Protein AF-A0A9E1U679-F1 (afdb_monomer_lite)

Radius of gyration: 12.37 Å; chains: 1; bounding box: 27×22×28 Å

Secondary structure (DSSP, 8-state):
----TT---------SS-EEEEEE--STTTTTTT-EEEEEE-

pLDDT: mean 94.92, std 4.32, range [71.31, 97.94]

Sequence (42 aa):
MQLKPGEEHELVWQFNNQGSFEYACLQPGHYEAGMLGGVSVQ

Foldseek 3Di:
DDADVPDDDDDDDDDPDFDKDKDADPDPPRVVVPRMDIDGGD

Structure (mmCIF, N/CA/C/O backbone):
data_AF-A0A9E1U679-F1
#
_entry.id   AF-A0A9E1U679-F1
#
loop_
_atom_site.group_PDB
_atom_site.id
_atom_site.type_symbol
_atom_site.label_atom_id
_atom_site.label_alt_id
_atom_site.label_comp_id
_atom_site.label_asym_id
_atom_site.label_entity_id
_atom_site.label_seq_id
_atom_site.pdbx_PDB_ins_code
_atom_site.Cartn_x
_atom_site.Cartn_y
_atom_site.Cartn_z
_atom_site.occupancy
_atom_site.B_iso_or_equiv
_atom_site.auth_seq_id
_atom_site.auth_comp_id
_atom_site.auth_asym_id
_atom_site.auth_atom_id
_atom_site.pdbx_PDB_model_num
ATOM 1 N N . MET A 1 1 ? 8.687 -5.737 0.908 1.00 71.31 1 MET A N 1
ATOM 2 C CA . MET A 1 1 ? 8.745 -6.990 0.127 1.00 71.31 1 MET A CA 1
ATOM 3 C C . MET A 1 1 ? 9.226 -6.638 -1.270 1.00 71.31 1 MET A C 1
ATOM 5 O O . MET A 1 1 ? 8.789 -5.620 -1.789 1.00 71.31 1 MET A O 1
ATOM 9 N N . GLN A 1 2 ? 10.163 -7.394 -1.835 1.00 86.31 2 GLN A N 1
ATOM 10 C CA . GLN A 1 2 ? 10.574 -7.236 -3.232 1.00 86.31 2 GLN A CA 1
ATOM 11 C C . GLN A 1 2 ? 10.107 -8.478 -3.985 1.00 86.31 2 GLN A C 1
ATOM 13 O O . GLN A 1 2 ? 10.305 -9.579 -3.482 1.00 86.31 2 GLN A O 1
ATOM 18 N N . LEU A 1 3 ? 9.481 -8.289 -5.143 1.00 91.94 3 LEU A N 1
ATOM 19 C CA . LEU A 1 3 ? 8.974 -9.364 -5.993 1.00 91.94 3 LEU A CA 1
ATOM 20 C C . LEU A 1 3 ? 9.725 -9.341 -7.318 1.00 91.94 3 LEU A C 1
ATOM 22 O O . LEU A 1 3 ? 9.963 -8.265 -7.877 1.00 91.94 3 LEU A O 1
ATOM 26 N N . LYS A 1 4 ? 10.088 -10.513 -7.836 1.00 93.81 4 LYS A N 1
ATOM 27 C CA . LYS A 1 4 ? 10.522 -10.645 -9.229 1.00 93.81 4 LYS A CA 1
ATOM 28 C C . LYS A 1 4 ? 9.307 -10.579 -10.167 1.00 93.81 4 LYS A C 1
ATOM 30 O O . LYS A 1 4 ? 8.184 -10.847 -9.742 1.00 93.81 4 LYS A O 1
ATOM 35 N N . PRO A 1 5 ? 9.499 -10.257 -11.459 1.00 93.31 5 PRO A N 1
ATOM 36 C CA . PRO A 1 5 ? 8.418 -10.339 -12.437 1.00 93.31 5 PRO A CA 1
ATOM 37 C C . PRO A 1 5 ? 7.789 -11.740 -12.466 1.00 93.31 5 PRO A C 1
ATOM 39 O O . PRO A 1 5 ? 8.499 -12.730 -12.638 1.00 93.31 5 PRO A O 1
ATOM 42 N N . GLY A 1 6 ? 6.465 -11.809 -12.302 1.00 95.62 6 GLY A N 1
ATOM 43 C CA . GLY A 1 6 ? 5.703 -13.064 -12.264 1.00 95.62 6 GLY A CA 1
ATOM 44 C C . GLY A 1 6 ? 5.717 -13.797 -10.917 1.00 95.62 6 GLY A C 1
ATOM 45 O O . GLY A 1 6 ? 5.198 -14.905 -10.841 1.00 95.62 6 GLY A O 1
ATOM 46 N N . GLU A 1 7 ? 6.311 -13.214 -9.873 1.00 96.38 7 GLU A N 1
ATOM 47 C CA . GLU A 1 7 ? 6.303 -13.767 -8.517 1.00 96.38 7 GLU A CA 1
ATOM 48 C C . GLU A 1 7 ? 5.094 -13.258 -7.716 1.00 96.38 7 GLU A C 1
ATOM 50 O O . GLU A 1 7 ? 4.765 -12.072 -7.763 1.00 96.38 7 GLU A O 1
ATOM 55 N N . GLU A 1 8 ? 4.468 -14.148 -6.943 1.00 95.19 8 GLU A N 1
ATOM 56 C CA . GLU A 1 8 ? 3.321 -13.852 -6.078 1.00 95.19 8 GLU A CA 1
ATOM 57 C C . GLU A 1 8 ? 3.636 -14.233 -4.626 1.00 95.19 8 GLU A C 1
ATOM 59 O O . GLU A 1 8 ? 4.253 -15.267 -4.369 1.00 95.19 8 GLU A O 1
ATOM 64 N N . HIS A 1 9 ? 3.226 -13.391 -3.674 1.00 93.00 9 HIS A N 1
ATOM 65 C CA . HIS A 1 9 ? 3.373 -13.613 -2.228 1.00 93.00 9 HIS A CA 1
ATOM 66 C C . HIS A 1 9 ? 2.087 -13.210 -1.507 1.00 93.00 9 HIS A C 1
ATOM 68 O O . HIS A 1 9 ? 1.365 -12.325 -1.963 1.00 93.00 9 HIS A O 1
ATOM 74 N N . GLU A 1 10 ? 1.842 -13.813 -0.344 1.00 94.88 10 GLU A N 1
ATOM 75 C CA . GLU A 1 10 ? 0.728 -13.463 0.539 1.00 94.88 10 GLU A CA 1
ATOM 76 C C . GLU A 1 10 ? 1.213 -12.593 1.712 1.00 94.88 10 GLU A C 1
ATOM 78 O O . GLU A 1 10 ? 2.239 -12.875 2.336 1.00 94.88 10 GLU A O 1
ATOM 83 N N . LEU A 1 11 ? 0.463 -11.532 2.023 1.00 92.56 11 LEU A N 1
ATOM 84 C CA . LEU A 1 11 ? 0.681 -10.674 3.187 1.00 92.56 11 LEU A CA 1
ATOM 85 C C . LEU A 1 11 ? -0.598 -10.631 4.025 1.00 92.56 11 LEU A C 1
ATOM 87 O O . LEU A 1 11 ? -1.600 -10.057 3.606 1.00 92.56 11 LEU A O 1
ATOM 91 N N . VAL A 1 12 ? -0.541 -11.188 5.234 1.00 95.19 12 VAL A N 1
ATOM 92 C CA . VAL A 1 12 ? -1.636 -11.115 6.209 1.00 95.19 12 VAL A CA 1
ATOM 93 C C . VAL A 1 12 ? -1.338 -9.998 7.204 1.00 95.19 12 VAL A C 1
ATOM 95 O O . VAL A 1 12 ? -0.287 -9.998 7.847 1.00 95.19 12 VAL A O 1
ATOM 98 N N . TRP A 1 13 ? -2.262 -9.046 7.338 1.00 95.00 13 TRP A N 1
ATOM 99 C CA . TRP A 1 13 ? -2.126 -7.908 8.245 1.00 95.00 13 TRP A CA 1
ATOM 100 C C . TRP A 1 13 ? -3.385 -7.715 9.089 1.00 95.00 13 TRP A C 1
ATOM 102 O O . TRP A 1 13 ? -4.496 -7.703 8.563 1.00 95.00 13 TRP A O 1
ATOM 112 N N . GLN A 1 14 ? -3.204 -7.520 10.396 1.00 96.62 14 GLN A N 1
ATOM 113 C CA . GLN A 1 14 ? -4.275 -7.143 11.316 1.00 96.62 14 GLN A CA 1
ATOM 114 C C . GLN A 1 14 ? -4.150 -5.655 11.643 1.00 96.62 14 GLN A C 1
ATOM 116 O O . GLN A 1 14 ? -3.187 -5.228 12.280 1.00 96.62 14 GLN A O 1
ATOM 121 N N . PHE A 1 15 ? -5.145 -4.868 11.245 1.00 96.69 15 PHE A N 1
ATOM 122 C CA . PHE A 1 15 ? -5.226 -3.461 11.626 1.00 96.69 15 PHE A CA 1
ATOM 123 C C . PHE A 1 15 ? -5.653 -3.339 13.091 1.00 96.69 15 PHE A C 1
ATOM 125 O O . PHE A 1 15 ? -6.551 -4.048 13.549 1.00 96.69 15 PHE A O 1
ATOM 132 N N . ASN A 1 16 ? -4.995 -2.445 13.826 1.00 96.44 16 ASN A N 1
ATOM 133 C CA . ASN A 1 16 ? -5.256 -2.159 15.239 1.00 96.44 16 ASN A CA 1
ATOM 134 C C . ASN A 1 16 ? -6.044 -0.856 15.451 1.00 96.44 16 ASN A C 1
ATOM 136 O O . ASN A 1 16 ? -6.382 -0.522 16.585 1.00 96.44 16 ASN A O 1
ATOM 140 N N . ASN A 1 17 ? -6.343 -0.128 14.377 1.00 96.69 17 ASN A N 1
ATOM 141 C CA . ASN A 1 17 ? -7.179 1.062 14.389 1.00 96.69 17 ASN A CA 1
ATOM 142 C C . ASN A 1 17 ? -7.935 1.213 13.064 1.00 96.69 17 ASN A C 1
ATOM 144 O O . ASN A 1 17 ? -7.508 0.705 12.027 1.00 96.69 17 ASN A O 1
ATOM 148 N N . GLN A 1 18 ? -9.045 1.948 13.116 1.00 97.94 18 GLN A N 1
ATOM 149 C CA . GLN A 1 18 ? -9.782 2.388 11.932 1.00 97.94 18 GLN A CA 1
ATOM 150 C C . GLN A 1 18 ? -9.014 3.500 11.212 1.00 97.94 18 GLN A C 1
ATOM 152 O O . GLN A 1 18 ? -8.213 4.216 11.826 1.00 97.94 18 GLN A O 1
ATOM 157 N N . GLY A 1 19 ? -9.278 3.660 9.918 1.00 97.50 19 GLY A N 1
ATOM 158 C CA . GLY A 1 19 ? -8.710 4.726 9.103 1.00 97.50 19 GLY A CA 1
ATOM 159 C C . GLY A 1 19 ? -8.460 4.318 7.656 1.00 97.50 19 GLY A C 1
ATOM 160 O O . GLY A 1 19 ? -8.753 3.199 7.238 1.00 97.50 19 GLY A O 1
ATOM 161 N N . SER A 1 20 ? -7.901 5.254 6.894 1.00 97.81 20 SER A N 1
ATOM 162 C CA . SER A 1 20 ? -7.389 4.997 5.548 1.00 97.81 20 SER A CA 1
ATOM 163 C C . SER A 1 20 ? -5.886 4.756 5.610 1.00 97.81 20 SER A C 1
ATOM 165 O O . SER A 1 20 ? -5.158 5.531 6.229 1.00 97.81 20 SER A O 1
ATOM 167 N N . PHE A 1 21 ? -5.430 3.696 4.954 1.00 96.62 21 PHE A N 1
ATOM 168 C CA . PHE A 1 21 ? -4.032 3.290 4.890 1.00 96.62 21 PHE A CA 1
ATOM 169 C C . PHE A 1 21 ? -3.598 3.154 3.433 1.00 96.62 21 PHE A C 1
ATOM 171 O O . PHE A 1 21 ? -4.403 2.800 2.571 1.00 96.62 21 PHE A O 1
ATOM 178 N N . G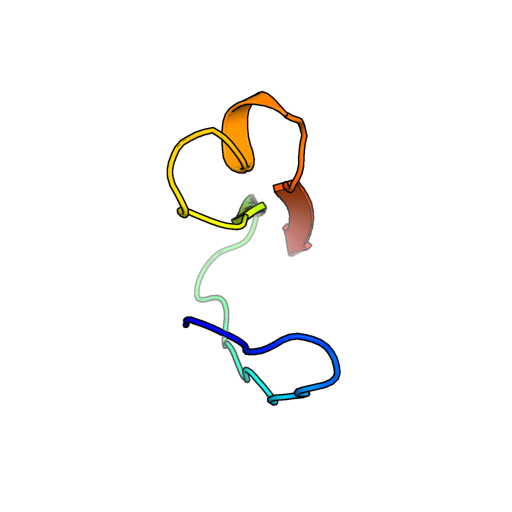LU A 1 22 ? -2.320 3.400 3.166 1.00 96.25 22 GLU A N 1
ATOM 179 C CA . GLU A 1 22 ? -1.719 3.199 1.849 1.00 96.25 22 GLU A CA 1
ATOM 180 C C . GLU A 1 22 ? -0.864 1.934 1.837 1.00 96.25 22 GLU A C 1
ATOM 182 O O . GLU A 1 22 ? -0.139 1.637 2.789 1.00 96.25 22 GLU A O 1
ATOM 187 N N . TYR A 1 23 ? -0.913 1.215 0.723 1.00 94.62 23 TYR A N 1
ATOM 188 C CA . TYR A 1 23 ? 0.092 0.227 0.359 1.00 94.62 23 TYR A CA 1
ATOM 189 C C . TYR A 1 23 ? 0.756 0.673 -0.940 1.00 94.62 23 TYR A C 1
ATOM 191 O O . TYR A 1 23 ? 0.097 1.183 -1.844 1.00 94.62 23 TYR A O 1
ATOM 199 N N . ALA A 1 24 ? 2.071 0.501 -1.043 1.00 95.75 24 ALA A N 1
ATOM 200 C CA . ALA A 1 24 ? 2.809 0.955 -2.212 1.00 95.75 24 ALA A CA 1
ATOM 201 C C . ALA A 1 24 ? 4.096 0.165 -2.444 1.00 95.75 24 ALA A C 1
ATOM 203 O O . ALA A 1 24 ? 4.651 -0.458 -1.533 1.00 95.75 24 ALA A O 1
ATOM 204 N N . CYS A 1 25 ? 4.597 0.226 -3.676 1.00 95.06 25 CYS A N 1
ATOM 205 C CA . CYS A 1 25 ? 5.940 -0.232 -3.993 1.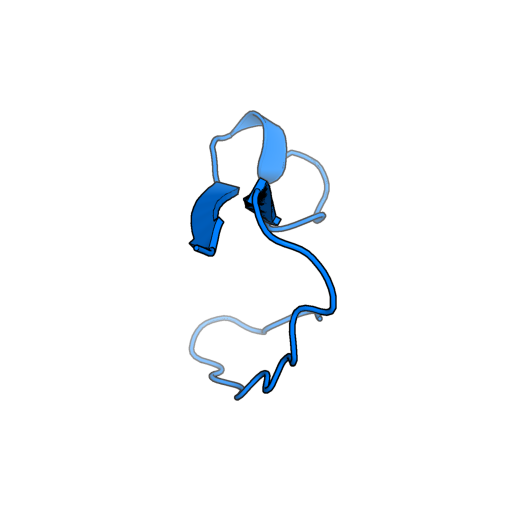00 95.06 25 CYS A CA 1
ATOM 206 C C . CYS A 1 25 ? 6.958 0.867 -3.681 1.00 95.06 25 CYS A C 1
ATOM 208 O O . CYS A 1 25 ? 6.908 1.953 -4.251 1.00 95.06 25 CYS A O 1
ATOM 210 N N . LEU A 1 26 ? 7.912 0.556 -2.803 1.00 93.50 26 LEU A N 1
ATOM 211 C CA . LEU A 1 26 ? 8.961 1.486 -2.368 1.00 93.50 26 LEU A CA 1
ATOM 212 C C . LEU A 1 26 ? 10.262 1.343 -3.173 1.00 93.50 26 LEU A C 1
ATOM 214 O O . LEU A 1 26 ? 11.324 1.769 -2.722 1.00 93.50 26 LEU A O 1
ATOM 218 N N . GLN A 1 27 ? 10.207 0.704 -4.344 1.00 93.50 27 GLN A N 1
ATOM 219 C CA . GLN A 1 27 ? 11.322 0.758 -5.288 1.00 93.50 27 GLN A CA 1
ATOM 220 C C . GLN A 1 27 ? 11.462 2.191 -5.818 1.00 93.50 27 GLN A C 1
ATOM 222 O O . GLN A 1 27 ? 10.438 2.826 -6.086 1.00 93.50 27 GLN A O 1
ATOM 227 N N . PRO A 1 28 ? 12.691 2.710 -5.992 1.00 95.50 28 PRO A N 1
ATOM 228 C CA . PRO A 1 28 ? 12.899 4.074 -6.467 1.00 95.50 28 PRO A CA 1
ATOM 229 C C . PRO A 1 28 ? 12.095 4.381 -7.739 1.00 95.50 28 PRO A C 1
ATOM 231 O O . PRO A 1 28 ? 12.192 3.649 -8.724 1.00 95.50 28 PRO A O 1
ATOM 234 N N . GLY A 1 29 ? 11.294 5.450 -7.715 1.00 96.44 29 GLY A N 1
ATOM 235 C CA . GLY A 1 29 ? 10.468 5.897 -8.839 1.00 96.44 29 GLY A CA 1
ATOM 236 C C . GLY A 1 29 ? 9.117 5.191 -8.984 1.00 96.44 29 GLY A C 1
ATOM 237 O O . GLY A 1 29 ? 8.263 5.685 -9.714 1.00 96.44 29 GLY A O 1
ATOM 238 N N . HIS A 1 30 ? 8.883 4.052 -8.320 1.00 95.94 30 HIS A N 1
ATOM 239 C CA . HIS A 1 30 ? 7.630 3.303 -8.479 1.00 95.94 30 HIS A CA 1
ATOM 240 C C . HIS A 1 30 ? 6.462 3.974 -7.755 1.00 95.94 30 HIS A C 1
ATOM 242 O O . HIS A 1 30 ? 5.356 4.005 -8.294 1.00 95.94 30 HIS A O 1
ATOM 248 N N . TYR A 1 31 ? 6.699 4.523 -6.561 1.00 96.19 31 TYR A N 1
ATOM 249 C CA . TYR A 1 31 ? 5.674 5.257 -5.818 1.00 96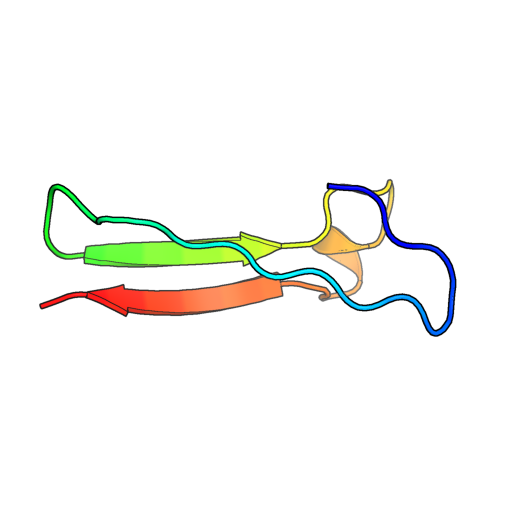.19 31 TYR A CA 1
ATOM 250 C C . TYR A 1 31 ? 5.227 6.488 -6.612 1.00 96.19 31 TYR A C 1
ATOM 252 O O . TYR A 1 31 ? 4.041 6.672 -6.869 1.00 96.19 31 TYR A O 1
ATOM 260 N N . GLU A 1 32 ? 6.187 7.285 -7.084 1.00 97.00 32 GLU A N 1
ATOM 261 C CA . GLU A 1 32 ? 5.944 8.506 -7.853 1.00 97.00 32 GLU A CA 1
ATOM 262 C C . GLU A 1 32 ? 5.302 8.218 -9.216 1.00 97.00 32 GLU A C 1
ATOM 264 O O . GLU A 1 32 ? 4.509 9.019 -9.707 1.00 97.00 32 G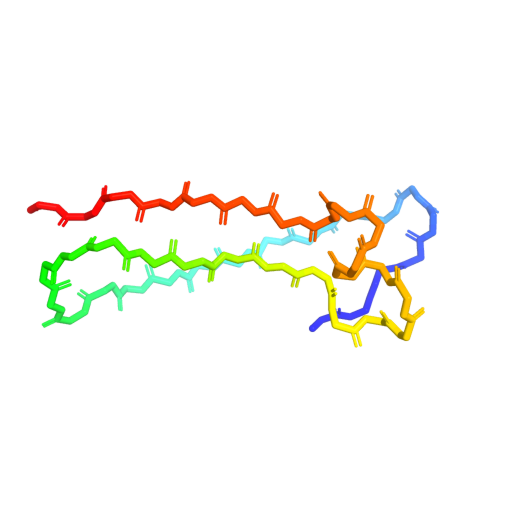LU A O 1
ATOM 269 N N . ALA A 1 33 ? 5.603 7.059 -9.811 1.00 97.69 33 ALA A N 1
ATOM 270 C CA . ALA A 1 33 ? 4.955 6.573 -11.028 1.00 97.69 33 ALA A CA 1
ATOM 271 C C . ALA A 1 33 ? 3.528 6.039 -10.801 1.00 97.69 33 ALA A C 1
ATOM 273 O O . ALA A 1 33 ? 2.858 5.675 -11.767 1.00 97.69 33 ALA A O 1
ATOM 274 N N . GLY A 1 34 ? 3.050 5.989 -9.553 1.00 97.62 34 GLY A N 1
ATOM 275 C CA . GLY A 1 34 ? 1.672 5.625 -9.231 1.00 97.62 34 GLY A CA 1
ATOM 276 C C . GLY A 1 34 ? 1.472 4.179 -8.775 1.00 97.62 34 GLY A C 1
ATOM 277 O O . GLY A 1 34 ? 0.337 3.707 -8.747 1.00 97.62 34 GLY A O 1
ATOM 278 N N . MET A 1 35 ? 2.528 3.456 -8.392 1.00 97.12 35 MET A N 1
ATOM 279 C CA . MET A 1 35 ? 2.415 2.100 -7.839 1.00 97.12 35 MET A CA 1
ATOM 280 C C . MET A 1 35 ? 2.033 2.131 -6.348 1.00 97.12 35 MET A C 1
ATOM 282 O O . MET A 1 35 ? 2.748 1.610 -5.487 1.00 97.12 35 MET A O 1
ATOM 286 N N . LEU A 1 36 ? 0.892 2.756 -6.058 1.00 97.25 36 LEU A N 1
ATOM 287 C CA . LEU A 1 36 ? 0.265 2.854 -4.744 1.00 97.25 36 LEU A CA 1
ATOM 288 C C . LEU A 1 36 ? -1.233 2.527 -4.821 1.00 97.25 36 LEU A C 1
ATOM 290 O O . LEU A 1 36 ? -1.852 2.623 -5.879 1.00 97.25 36 LEU A O 1
ATOM 294 N N . GLY A 1 37 ? -1.818 2.162 -3.686 1.00 96.88 37 GLY A N 1
ATOM 295 C CA . GLY A 1 37 ? -3.251 1.961 -3.516 1.00 96.88 37 GLY A CA 1
ATOM 296 C C . GLY A 1 37 ? -3.689 2.241 -2.081 1.00 96.88 37 GLY A C 1
ATOM 297 O O . GLY A 1 37 ? -2.878 2.236 -1.155 1.00 96.88 37 GLY A O 1
ATOM 298 N N . GLY A 1 38 ? -4.980 2.516 -1.907 1.00 96.94 38 GLY A N 1
ATOM 299 C CA . GLY A 1 38 ? -5.581 2.810 -0.609 1.00 96.94 38 GLY A CA 1
ATOM 300 C C . GLY A 1 38 ? -6.460 1.667 -0.108 1.00 96.94 38 GLY A C 1
ATOM 301 O O . GLY A 1 38 ? -7.136 1.003 -0.892 1.00 96.94 38 GLY A O 1
ATOM 302 N N . VAL A 1 39 ? -6.490 1.476 1.207 1.00 97.00 39 VAL A N 1
ATOM 303 C CA . VAL A 1 39 ? -7.443 0.610 1.906 1.00 97.00 39 VAL A CA 1
ATOM 304 C C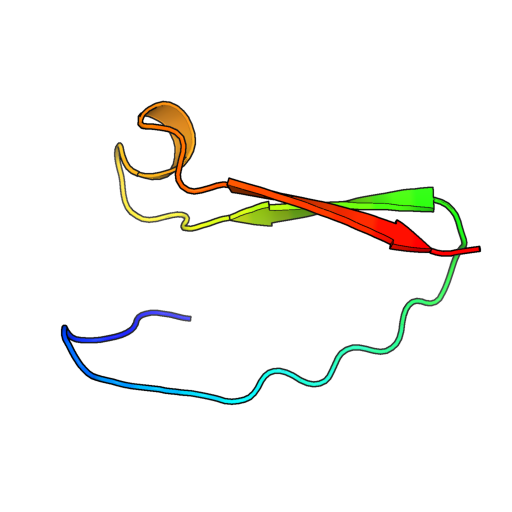 . VAL A 1 39 ? -8.109 1.395 3.031 1.00 97.00 39 V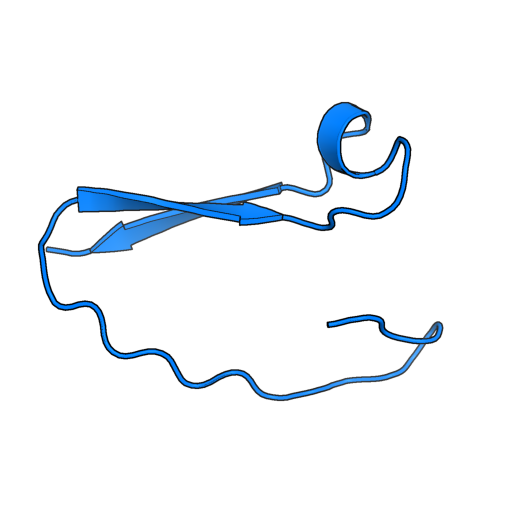AL A C 1
ATOM 306 O O . VAL A 1 39 ? -7.440 2.069 3.812 1.00 97.00 39 VAL A O 1
ATOM 309 N N . SER A 1 40 ? -9.435 1.317 3.117 1.00 97.75 40 SER A N 1
ATOM 310 C CA . SER A 1 40 ? -10.205 1.907 4.214 1.00 97.75 40 SER A CA 1
ATOM 311 C C . SER A 1 40 ? -10.658 0.813 5.169 1.00 97.75 40 SER A C 1
ATOM 313 O O . SER A 1 40 ? -11.328 -0.134 4.761 1.00 97.75 40 SER A O 1
ATOM 315 N N . VAL A 1 41 ? -10.302 0.964 6.439 1.00 97.50 41 VAL A N 1
ATOM 316 C CA . VAL A 1 41 ? -10.620 0.041 7.530 1.00 97.50 41 VAL A CA 1
ATOM 317 C C . VAL A 1 41 ? -11.584 0.741 8.482 1.00 97.50 41 VAL A C 1
ATOM 319 O O . VAL A 1 41 ? -11.322 1.866 8.915 1.00 97.50 41 VAL A O 1
ATOM 322 N N . GLN A 1 42 ? -12.697 0.078 8.786 1.00 90.44 42 GLN A N 1
ATOM 323 C CA . GLN A 1 42 ? -13.800 0.567 9.620 1.00 90.44 42 GLN A CA 1
ATOM 324 C C . GLN A 1 42 ? -14.068 -0.417 10.757 1.00 90.44 42 GLN A C 1
ATOM 326 O O . GLN A 1 42 ? -13.800 -1.621 10.561 1.00 90.44 42 GLN A O 1
#